Protein AF-A0A2D9RH18-F1 (afdb_monomer_lite)

Structure (mmCIF, N/CA/C/O backbone):
data_AF-A0A2D9RH18-F1
#
_entry.id   AF-A0A2D9RH18-F1
#
loop_
_atom_site.group_PDB
_atom_site.id
_atom_site.type_symbol
_atom_site.label_atom_id
_atom_site.label_alt_id
_atom_site.label_comp_id
_atom_site.label_asym_id
_atom_site.label_entity_id
_atom_site.label_seq_id
_atom_site.pdbx_PDB_ins_code
_atom_site.Cartn_x
_atom_site.Cartn_y
_atom_site.Cartn_z
_atom_site.occupancy
_atom_site.B_iso_or_equiv
_atom_site.auth_seq_id
_atom_site.auth_comp_id
_atom_site.auth_asym_id
_atom_site.auth_atom_id
_atom_site.pdbx_PDB_model_num
ATOM 1 N N . MET A 1 1 ? 2.777 -2.909 8.977 1.00 78.81 1 MET A N 1
ATOM 2 C CA . MET A 1 1 ? 2.985 -3.958 7.952 1.00 78.81 1 MET A CA 1
ATOM 3 C C . MET A 1 1 ? 3.739 -3.362 6.772 1.00 78.81 1 MET A C 1
ATOM 5 O O . MET A 1 1 ? 3.444 -2.225 6.417 1.00 78.81 1 MET A O 1
ATOM 9 N N . TRP A 1 2 ? 4.697 -4.092 6.196 1.00 75.88 2 TRP A N 1
ATOM 10 C CA . TRP A 1 2 ? 5.439 -3.673 5.000 1.00 75.88 2 TRP A CA 1
ATOM 11 C C . TRP A 1 2 ? 5.096 -4.577 3.817 1.00 75.88 2 TRP A C 1
ATOM 13 O O . TRP A 1 2 ? 5.097 -5.796 3.968 1.00 75.88 2 TRP A O 1
ATOM 23 N N . ILE A 1 3 ? 4.787 -3.976 2.669 1.00 76.81 3 ILE A N 1
ATOM 24 C CA . ILE A 1 3 ? 4.367 -4.675 1.450 1.00 76.81 3 ILE A CA 1
ATOM 25 C C . ILE A 1 3 ? 5.265 -4.198 0.309 1.00 76.81 3 ILE A C 1
ATOM 27 O O . ILE A 1 3 ? 5.255 -3.010 -0.013 1.00 76.81 3 ILE A O 1
ATOM 31 N N . ALA A 1 4 ? 6.034 -5.114 -0.280 1.00 76.88 4 ALA A N 1
ATOM 32 C CA . ALA A 1 4 ? 6.894 -4.855 -1.431 1.00 76.88 4 ALA A CA 1
ATOM 33 C C . ALA A 1 4 ? 6.522 -5.816 -2.566 1.00 76.88 4 ALA A C 1
ATOM 35 O O . ALA A 1 4 ? 6.788 -7.012 -2.480 1.00 76.88 4 ALA A O 1
ATOM 36 N N . ALA A 1 5 ? 5.855 -5.299 -3.595 1.00 76.31 5 ALA A N 1
ATOM 37 C CA . ALA A 1 5 ? 5.431 -6.055 -4.775 1.00 76.31 5 ALA A CA 1
ATOM 38 C C . ALA A 1 5 ? 5.371 -5.121 -6.000 1.00 76.31 5 ALA A C 1
ATOM 40 O O . ALA A 1 5 ? 5.776 -3.960 -5.918 1.00 76.31 5 ALA A O 1
ATOM 41 N N . GLU A 1 6 ? 4.881 -5.606 -7.138 1.00 76.44 6 GLU A N 1
ATOM 42 C CA . GLU A 1 6 ? 4.538 -4.760 -8.290 1.00 76.44 6 GLU A CA 1
ATOM 43 C C . GLU A 1 6 ? 3.488 -3.706 -7.878 1.00 76.44 6 GLU A C 1
ATOM 45 O O . GLU A 1 6 ? 2.586 -4.002 -7.090 1.00 76.44 6 GLU A O 1
ATOM 50 N N . GLY A 1 7 ? 3.586 -2.461 -8.349 1.00 75.81 7 GLY A N 1
ATOM 51 C CA . GLY A 1 7 ? 2.794 -1.357 -7.790 1.00 75.81 7 GLY A CA 1
ATOM 52 C C . GLY A 1 7 ? 1.272 -1.524 -7.910 1.00 75.81 7 GLY A C 1
ATOM 53 O O . GLY A 1 7 ? 0.557 -1.113 -6.992 1.00 75.81 7 GLY A O 1
ATOM 54 N N . SER A 1 8 ? 0.762 -2.198 -8.948 1.00 77.50 8 SER A N 1
ATOM 55 C CA . SER A 1 8 ? -0.671 -2.526 -9.055 1.00 77.50 8 SER A CA 1
ATOM 56 C C . SER A 1 8 ? -1.100 -3.532 -7.985 1.00 77.50 8 SER A C 1
ATOM 58 O O . SER A 1 8 ? -2.129 -3.351 -7.329 1.00 77.50 8 SER A O 1
ATOM 60 N N . VAL A 1 9 ? -0.266 -4.543 -7.732 1.00 82.50 9 VAL A N 1
ATOM 61 C CA . VAL A 1 9 ? -0.475 -5.546 -6.679 1.00 82.50 9 VAL A CA 1
ATOM 62 C C . VAL A 1 9 ? -0.425 -4.895 -5.299 1.00 82.50 9 VAL A C 1
ATOM 64 O O . VAL A 1 9 ? -1.311 -5.115 -4.473 1.00 82.50 9 VAL A O 1
ATOM 67 N N . VAL A 1 10 ? 0.554 -4.023 -5.053 1.00 86.06 10 VAL A N 1
ATOM 68 C CA . VAL A 1 10 ? 0.662 -3.270 -3.795 1.00 86.06 10 VAL A CA 1
ATOM 69 C C . VAL A 1 10 ? -0.586 -2.420 -3.554 1.00 86.06 10 VAL A C 1
ATOM 71 O O . VAL A 1 10 ? -1.084 -2.368 -2.427 1.00 86.06 10 VAL A O 1
ATOM 74 N N . LYS A 1 11 ? -1.121 -1.778 -4.600 1.00 83.94 11 LYS A N 1
ATOM 75 C CA . LYS A 1 11 ? -2.342 -0.970 -4.507 1.00 83.94 11 LYS A CA 1
ATOM 76 C C . LYS A 1 11 ? -3.564 -1.828 -4.182 1.00 83.94 11 LYS A C 1
ATOM 78 O O . LYS A 1 11 ? -4.297 -1.465 -3.266 1.00 83.94 11 LYS A O 1
ATOM 83 N N . ALA A 1 12 ? -3.744 -2.957 -4.866 1.00 87.69 12 ALA A N 1
ATOM 84 C CA . ALA A 1 12 ? -4.857 -3.875 -4.623 1.00 87.69 12 ALA A CA 1
ATOM 85 C C . ALA A 1 12 ? -4.826 -4.455 -3.199 1.00 87.69 12 ALA A C 1
ATOM 87 O O . ALA A 1 12 ? -5.838 -4.445 -2.500 1.00 87.69 12 ALA A O 1
ATOM 88 N N . ILE A 1 13 ? -3.651 -4.887 -2.730 1.00 85.88 13 ILE A N 1
ATOM 89 C CA . ILE A 1 13 ? -3.494 -5.417 -1.370 1.00 85.88 13 ILE A CA 1
ATOM 90 C C . ILE A 1 13 ? -3.740 -4.316 -0.332 1.00 85.88 13 ILE A C 1
ATOM 92 O O . ILE A 1 13 ? -4.417 -4.555 0.666 1.00 85.88 13 ILE A O 1
ATOM 96 N N . ARG A 1 14 ? -3.217 -3.101 -0.551 1.00 86.44 14 ARG A N 1
ATOM 97 C CA . ARG A 1 14 ? -3.458 -1.975 0.361 1.00 86.44 14 ARG A CA 1
ATOM 98 C C . ARG A 1 14 ? -4.945 -1.651 0.460 1.00 86.44 14 ARG A C 1
ATOM 100 O O . ARG A 1 14 ? -5.418 -1.410 1.564 1.00 86.44 14 ARG A O 1
ATOM 107 N N . ASP A 1 15 ? -5.648 -1.631 -0.669 1.00 88.88 15 ASP A N 1
ATOM 108 C CA . ASP A 1 15 ? -7.078 -1.340 -0.705 1.00 88.88 15 ASP A CA 1
ATOM 109 C C . ASP A 1 15 ? -7.865 -2.389 0.082 1.00 88.88 15 ASP A C 1
ATOM 111 O O . ASP A 1 15 ? -8.530 -2.034 1.049 1.00 88.88 15 ASP A O 1
ATOM 115 N N . TYR A 1 16 ? -7.638 -3.675 -0.206 1.00 89.19 16 TYR A N 1
ATOM 116 C CA . TYR A 1 16 ? -8.232 -4.800 0.521 1.00 89.19 16 TYR A CA 1
ATOM 117 C C . TYR A 1 16 ? -8.011 -4.725 2.038 1.00 89.19 16 TYR A C 1
ATOM 119 O O . TYR A 1 16 ? -8.919 -4.964 2.832 1.00 89.19 16 TYR A O 1
ATOM 127 N N . LEU A 1 17 ? -6.798 -4.377 2.474 1.00 88.94 17 LEU A N 1
ATOM 128 C CA . LEU A 1 17 ? -6.497 -4.270 3.902 1.00 88.94 17 LEU A CA 1
ATOM 129 C C . LEU A 1 17 ? -7.245 -3.115 4.581 1.00 88.94 17 LEU A C 1
ATOM 131 O O . LEU A 1 17 ? -7.561 -3.203 5.766 1.00 88.94 17 LEU A O 1
ATOM 135 N N . ILE A 1 18 ? -7.533 -2.040 3.857 1.00 90.81 18 ILE A N 1
ATOM 136 C CA . ILE A 1 18 ? -8.259 -0.892 4.402 1.00 90.81 18 ILE A CA 1
ATOM 137 C C . ILE A 1 18 ? -9.767 -1.157 4.378 1.00 90.81 18 ILE A C 1
ATOM 139 O O . ILE A 1 18 ? -10.434 -0.921 5.382 1.00 90.81 18 ILE A O 1
ATOM 143 N N . THR A 1 19 ? -10.300 -1.643 3.257 1.00 90.75 19 THR A N 1
ATOM 144 C CA . THR A 1 19 ? -11.743 -1.793 3.025 1.00 90.75 19 THR A CA 1
ATOM 145 C C . THR A 1 19 ? -12.309 -3.028 3.717 1.00 90.75 19 THR A C 1
ATOM 147 O O . THR A 1 19 ? -13.239 -2.914 4.509 1.00 90.75 19 THR A O 1
ATOM 150 N N . GLU A 1 20 ? -11.707 -4.192 3.484 1.00 91.56 20 GLU A N 1
ATOM 151 C CA . GLU A 1 20 ? -12.218 -5.477 3.975 1.00 91.56 20 GLU A CA 1
ATOM 152 C C . GLU A 1 20 ? -11.724 -5.798 5.387 1.00 91.56 20 GLU A C 1
ATOM 154 O O . GLU A 1 20 ? -12.385 -6.500 6.151 1.00 91.56 20 GLU A O 1
ATOM 159 N N . ARG A 1 21 ? -10.528 -5.319 5.745 1.00 89.75 21 ARG A N 1
ATOM 160 C CA . ARG A 1 21 ? -9.897 -5.625 7.041 1.00 89.75 21 ARG A CA 1
ATOM 161 C C . ARG A 1 21 ? -9.897 -4.461 8.030 1.00 89.75 21 ARG A C 1
ATOM 163 O O . ARG A 1 21 ? -9.553 -4.689 9.186 1.00 89.75 21 ARG A O 1
ATOM 170 N N . GLY A 1 22 ? -10.260 -3.246 7.611 1.00 90.50 22 GLY A N 1
ATOM 171 C CA . GLY A 1 22 ? -10.308 -2.073 8.492 1.00 90.50 22 GLY A CA 1
ATOM 172 C C . GLY A 1 22 ? -8.949 -1.662 9.068 1.00 90.50 22 GLY A C 1
ATOM 173 O O . GLY A 1 22 ? -8.891 -1.020 10.116 1.00 90.50 22 GLY A O 1
ATOM 174 N N . VAL A 1 23 ? -7.842 -2.050 8.429 1.00 86.94 23 VAL A N 1
ATOM 175 C CA . VAL A 1 23 ? -6.497 -1.702 8.895 1.00 86.94 23 VAL A CA 1
ATOM 176 C C . VAL A 1 23 ? -6.242 -0.222 8.622 1.00 86.94 23 VAL A C 1
ATOM 178 O O . VAL A 1 23 ? -6.423 0.259 7.503 1.00 86.94 23 VAL A O 1
ATOM 181 N N . ASP A 1 24 ? -5.776 0.506 9.637 1.00 85.94 24 ASP A N 1
ATOM 182 C CA . ASP A 1 24 ? -5.447 1.920 9.483 1.00 85.94 24 ASP A CA 1
ATOM 183 C C . ASP A 1 24 ? -4.317 2.101 8.456 1.00 85.94 24 ASP A C 1
ATOM 185 O O . ASP A 1 24 ? -3.231 1.520 8.566 1.00 85.94 24 ASP A O 1
ATOM 189 N N . ARG A 1 25 ? -4.558 2.960 7.460 1.00 80.50 25 ARG A N 1
ATOM 190 C CA . ARG A 1 25 ? -3.596 3.287 6.396 1.00 80.50 25 ARG A CA 1
ATOM 191 C C . ARG A 1 25 ? -2.235 3.733 6.932 1.00 80.50 25 ARG A C 1
ATOM 193 O O . ARG A 1 25 ? -1.228 3.508 6.268 1.00 80.50 25 ARG A O 1
ATOM 200 N N . ARG A 1 26 ? -2.183 4.348 8.120 1.00 84.94 26 ARG A N 1
ATOM 201 C CA . ARG A 1 26 ? -0.943 4.831 8.753 1.00 84.94 26 ARG A CA 1
ATOM 202 C C . ARG A 1 26 ? -0.016 3.684 9.157 1.00 84.94 26 ARG A C 1
ATOM 204 O O . ARG A 1 26 ? 1.180 3.893 9.332 1.00 84.94 26 ARG A O 1
ATOM 211 N N . TRP A 1 27 ? -0.562 2.479 9.301 1.00 84.75 27 TRP A N 1
ATOM 212 C CA . TRP A 1 27 ? 0.163 1.287 9.735 1.00 84.75 27 TRP A CA 1
ATOM 213 C C . TRP A 1 27 ? 0.615 0.428 8.547 1.00 84.75 27 TRP A C 1
ATOM 215 O O . TRP A 1 27 ? 1.323 -0.572 8.732 1.00 84.75 27 TRP A O 1
ATOM 225 N N . ILE A 1 28 ? 0.233 0.811 7.325 1.00 83.69 28 ILE A N 1
ATOM 226 C CA . ILE A 1 28 ? 0.559 0.107 6.088 1.00 83.69 28 ILE A CA 1
ATOM 227 C C . ILE A 1 28 ? 1.616 0.910 5.333 1.00 83.69 28 ILE A C 1
ATO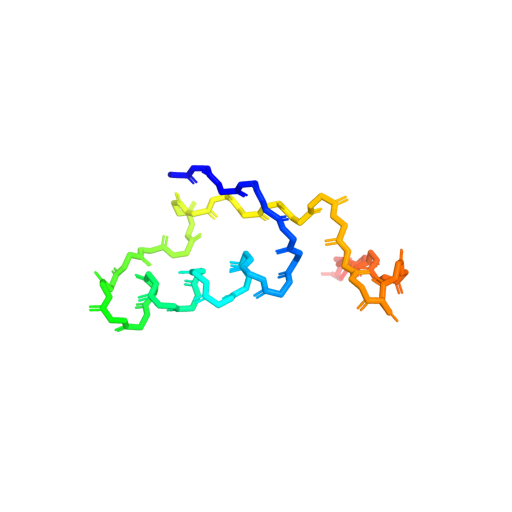M 229 O O . ILE A 1 28 ? 1.361 2.019 4.866 1.00 83.69 28 ILE A O 1
ATOM 233 N N . LYS A 1 29 ? 2.805 0.329 5.171 1.00 81.81 29 LYS A N 1
ATOM 234 C CA . LYS A 1 29 ? 3.872 0.891 4.342 1.0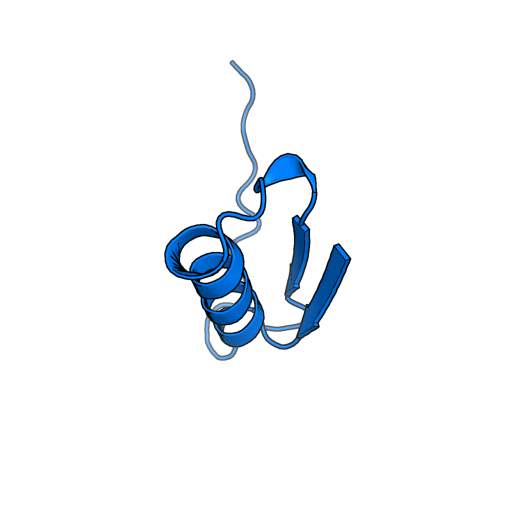0 81.81 29 LYS A CA 1
ATOM 235 C C . LYS A 1 29 ? 3.989 0.041 3.080 1.00 81.81 29 LYS A C 1
ATOM 237 O O . LYS A 1 29 ? 4.368 -1.125 3.144 1.00 81.81 29 LYS A O 1
ATOM 242 N N . ALA A 1 30 ? 3.560 0.609 1.960 1.00 77.62 30 ALA A N 1
ATOM 243 C CA . ALA A 1 30 ? 3.377 -0.091 0.696 1.00 77.62 30 ALA A CA 1
ATOM 244 C C . ALA A 1 30 ? 4.317 0.521 -0.352 1.00 77.62 30 ALA A C 1
ATOM 246 O O . A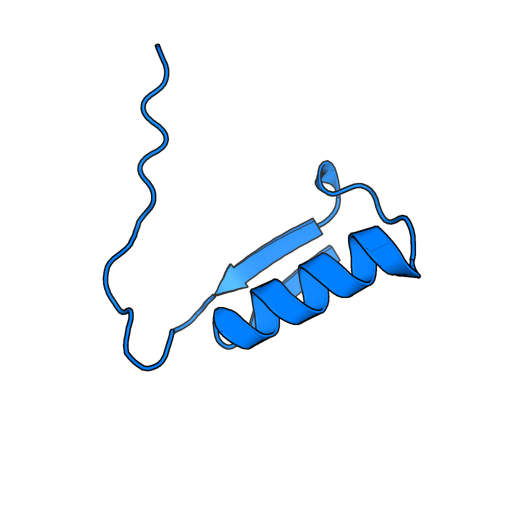LA A 1 30 ? 4.198 1.710 -0.649 1.00 77.62 30 ALA A O 1
ATOM 247 N N . THR A 1 31 ? 5.236 -0.280 -0.890 1.00 73.00 31 THR A N 1
ATOM 248 C CA . THR A 1 31 ? 6.264 0.165 -1.838 1.00 73.00 31 THR A CA 1
ATOM 249 C C . THR A 1 31 ? 6.187 -0.683 -3.102 1.00 73.00 31 THR A C 1
ATOM 251 O O . THR A 1 31 ? 6.412 -1.890 -3.056 1.00 73.00 31 THR A O 1
ATOM 254 N N . GLY A 1 32 ? 5.861 -0.054 -4.233 1.00 68.94 32 GLY A N 1
ATOM 255 C CA . GLY A 1 32 ? 5.920 -0.695 -5.545 1.00 68.94 32 GLY A CA 1
ATOM 256 C C . GLY A 1 32 ? 7.364 -0.762 -6.033 1.00 68.94 32 GLY A C 1
ATOM 257 O O . GLY A 1 32 ? 7.990 0.286 -6.155 1.00 68.94 32 GLY A O 1
ATOM 258 N N . TYR A 1 33 ? 7.906 -1.957 -6.286 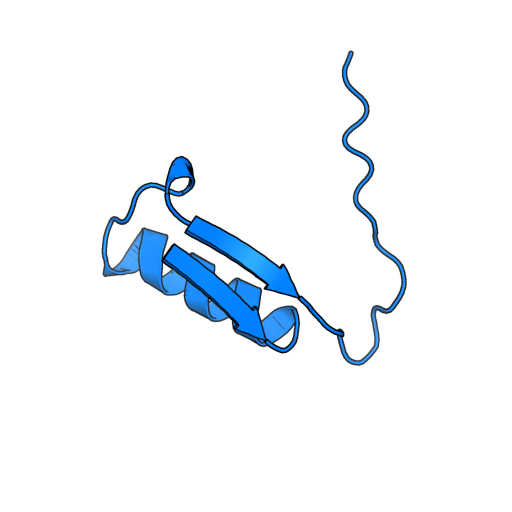1.00 58.84 33 TYR A N 1
ATOM 259 C CA . TYR A 1 33 ? 9.280 -2.092 -6.802 1.00 58.84 33 TYR A CA 1
ATOM 260 C C . TYR A 1 33 ? 9.361 -1.772 -8.306 1.00 58.84 33 TYR A C 1
ATOM 262 O O . TYR A 1 33 ? 10.356 -1.233 -8.773 1.00 58.84 33 TYR A O 1
ATOM 270 N N . TRP A 1 34 ? 8.291 -2.056 -9.051 1.00 56.88 34 TRP A N 1
ATOM 271 C CA . TRP A 1 34 ? 8.126 -1.728 -10.469 1.00 56.88 34 TRP A CA 1
ATOM 272 C C . TRP A 1 34 ? 6.630 -1.730 -10.819 1.00 56.88 34 TRP A C 1
ATOM 274 O O . TRP A 1 34 ? 5.829 -2.333 -10.102 1.00 56.88 34 TRP A O 1
ATOM 284 N N . VAL A 1 35 ? 6.235 -1.030 -11.882 1.00 57.66 35 VAL A N 1
ATOM 285 C CA . VAL A 1 35 ? 4.870 -1.044 -12.434 1.00 57.66 35 VAL A CA 1
ATOM 286 C C . VAL A 1 35 ? 4.989 -1.252 -13.935 1.00 57.66 35 VAL A C 1
ATOM 288 O O . VAL A 1 35 ? 5.671 -0.473 -14.604 1.00 57.66 35 VAL A O 1
ATOM 291 N N . ASP A 1 36 ? 4.335 -2.285 -14.461 1.00 53.09 36 ASP A N 1
ATOM 292 C CA . ASP A 1 36 ? 4.238 -2.496 -15.904 1.00 53.09 36 ASP A CA 1
ATOM 293 C C . ASP A 1 36 ? 3.479 -1.320 -16.546 1.00 53.09 36 ASP A C 1
ATOM 295 O O . ASP A 1 36 ? 2.355 -0.998 -16.162 1.00 53.09 36 ASP A O 1
ATOM 299 N N . GLY A 1 37 ? 4.137 -0.602 -17.460 1.00 60.88 37 GLY A N 1
ATOM 300 C CA . GLY A 1 37 ? 3.549 0.517 -18.207 1.00 60.88 37 GLY A CA 1
ATOM 301 C C . GLY A 1 37 ? 3.485 1.886 -17.507 1.00 60.88 37 GLY A C 1
ATOM 302 O O . GLY A 1 37 ? 3.152 2.865 -18.172 1.00 60.88 37 GLY A O 1
ATOM 303 N N . GLN A 1 38 ? 3.841 2.014 -16.222 1.00 52.47 38 GLN A N 1
ATOM 304 C CA . GLN A 1 38 ? 3.929 3.314 -15.524 1.00 52.47 38 GLN A CA 1
ATOM 305 C C . GLN A 1 38 ? 5.212 3.418 -14.692 1.00 52.47 38 GLN A C 1
ATOM 307 O O . GLN A 1 38 ? 5.191 3.417 -13.464 1.00 52.47 38 GLN A O 1
ATOM 312 N N . ALA A 1 39 ? 6.355 3.513 -15.371 1.00 45.75 39 ALA A N 1
ATOM 313 C CA . ALA A 1 39 ? 7.650 3.706 -14.718 1.00 45.75 39 ALA A CA 1
ATOM 314 C C . ALA A 1 39 ? 7.865 5.126 -14.145 1.00 45.75 39 ALA A C 1
ATOM 316 O O . ALA A 1 39 ? 8.849 5.345 -13.448 1.00 45.75 39 ALA A O 1
ATOM 317 N N . ASP A 1 40 ? 6.966 6.085 -14.396 1.00 44.59 40 ASP A N 1
ATOM 318 C CA . ASP A 1 40 ? 7.183 7.490 -14.031 1.00 44.59 40 ASP A CA 1
ATOM 319 C C . ASP A 1 40 ? 5.911 8.137 -13.465 1.00 44.59 40 ASP A C 1
ATOM 321 O O . ASP A 1 40 ? 5.143 8.806 -14.147 1.00 44.59 40 ASP A O 1
ATOM 325 N N . THR A 1 41 ? 5.618 7.888 -12.193 1.00 44.69 41 THR A N 1
ATOM 326 C CA . THR A 1 41 ? 4.838 8.832 -11.381 1.00 44.69 41 THR A CA 1
ATOM 327 C C . THR A 1 41 ? 5.345 8.713 -9.955 1.00 44.69 41 THR A C 1
ATOM 329 O O . THR A 1 41 ? 4.739 8.099 -9.077 1.00 44.69 41 THR A O 1
ATOM 332 N N . THR A 1 42 ? 6.507 9.321 -9.714 1.00 47.34 42 THR A N 1
ATOM 333 C CA . THR A 1 42 ? 6.785 9.836 -8.376 1.00 47.34 42 THR A CA 1
ATOM 334 C C . THR A 1 42 ? 5.779 10.959 -8.171 1.00 47.34 42 THR A C 1
ATOM 336 O O . THR A 1 42 ? 5.983 12.068 -8.661 1.00 47.34 42 THR A O 1
ATOM 339 N N . ALA A 1 43 ? 4.658 10.668 -7.511 1.00 51.94 43 ALA A N 1
ATOM 340 C CA . ALA A 1 43 ? 3.780 11.712 -7.009 1.00 51.94 43 ALA A CA 1
ATOM 341 C C . ALA A 1 43 ? 4.593 12.516 -5.986 1.00 51.94 43 ALA A C 1
ATOM 343 O O . ALA A 1 43 ? 4.710 12.136 -4.820 1.00 51.94 43 ALA A O 1
ATOM 344 N N . LYS A 1 44 ? 5.238 13.586 -6.460 1.00 46.16 44 LYS A N 1
ATOM 345 C CA . LYS A 1 44 ? 5.773 14.641 -5.611 1.00 46.16 44 LYS A CA 1
ATOM 346 C C . LYS A 1 44 ? 4.563 15.263 -4.928 1.00 46.16 44 LYS A C 1
ATOM 348 O O . LYS A 1 44 ? 3.759 15.927 -5.571 1.00 46.16 44 LYS A O 1
ATOM 353 N N . PHE A 1 45 ? 4.400 14.973 -3.645 1.00 53.09 45 PHE A N 1
ATOM 354 C CA . PHE A 1 45 ? 3.502 15.740 -2.802 1.00 53.09 45 PHE A CA 1
ATOM 355 C C . PHE A 1 45 ? 4.192 17.087 -2.576 1.00 53.09 45 PHE A C 1
ATOM 357 O O . PHE A 1 45 ? 5.179 17.161 -1.849 1.00 53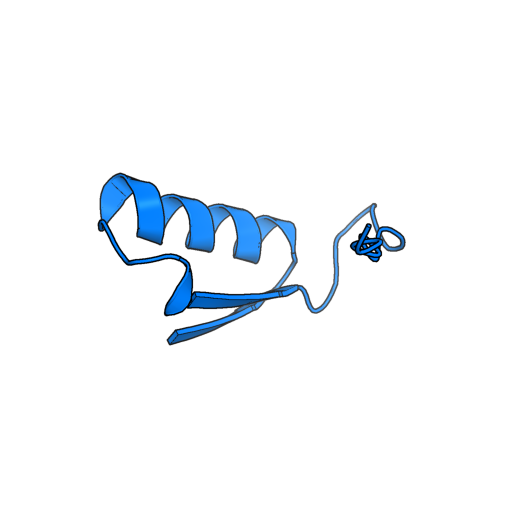.09 45 PHE A O 1
ATOM 364 N N . GLU A 1 46 ? 3.746 18.104 -3.308 1.00 45.75 46 GLU A N 1
ATOM 365 C CA . GLU A 1 46 ? 4.098 19.495 -3.048 1.00 45.75 46 GLU A CA 1
ATOM 366 C C . GLU A 1 46 ? 3.295 19.946 -1.820 1.00 45.75 46 GLU A C 1
ATOM 368 O O . GLU A 1 46 ? 2.066 19.874 -1.810 1.00 45.75 46 GLU A O 1
ATOM 373 N N . ASP A 1 47 ? 4.017 20.287 -0.756 1.00 48.88 47 ASP A N 1
ATOM 374 C CA . ASP A 1 47 ? 3.498 20.797 0.514 1.00 48.88 47 ASP A CA 1
ATOM 375 C C . ASP A 1 47 ? 3.315 22.315 0.353 1.00 48.88 47 ASP A C 1
ATOM 377 O O . ASP A 1 47 ? 4.281 23.024 0.066 1.00 48.88 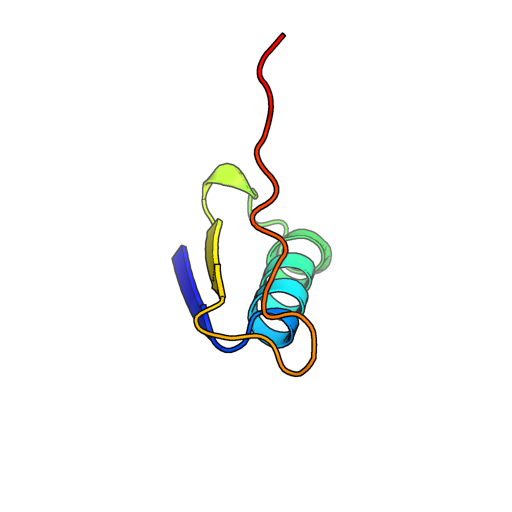47 ASP A O 1
ATOM 381 N N . THR A 1 48 ? 2.065 22.785 0.422 1.00 49.19 48 THR A N 1
ATOM 382 C CA . THR A 1 48 ? 1.698 24.214 0.482 1.00 49.19 48 THR A CA 1
ATOM 383 C C . THR A 1 48 ? 1.581 24.651 1.930 1.00 49.19 48 THR A C 1
ATOM 385 O O . THR A 1 48 ? 0.958 23.889 2.704 1.00 49.19 48 THR A O 1
#

Secondary structure (DSSP, 8-state):
-EEEE-HHHHHHHHHHHHHTT---GGG-EEEES--TT-----------

Radius of gyration: 11.96 Å; chains: 1; bounding box: 22×30×28 Å

Sequence (48 aa):
MWIAAEGSVVKAIRDYLITERGVDRRWIKATGYWVDGQADTTAKFEDT

pLDDT: mean 72.35, std 16.09, range [44.59, 91.56]

Foldseek 3Di:
DEAEEAQVVLVVVLVCCCPVVVDDNVPYHTDHPHYVPPRDDPPPPDDD